Protein AF-A0A6C0JAN9-F1 (afdb_monomer_lite)

Organism: NCBI:txid1070528

pLDDT: mean 85.22, std 12.47, range [49.06, 97.44]

Radius of gyration: 17.82 Å; chains: 1; bounding box: 41×25×49 Å

Sequence (80 aa):
MSYLNSIFSPLGKEYCTIYYAIMVVSFVQFVVVVIGSLMHLFSSKKNMMQSLVGGVTVSSISFVEYILARLAYSICTKAL

Secondary structure (DSSP, 8-state):
--HHHHHTSPPPTHHHHHHHHHHHHHHHHHHHHHHHHHHHHHH-SS-HHHHHHHHHHHHHHHHHHHHHHHHHHHHHHH--

Structure (mmCIF, N/CA/C/O backbone):
data_AF-A0A6C0JAN9-F1
#
_entry.id   AF-A0A6C0JAN9-F1
#
loop_
_atom_site.group_PDB
_atom_site.id
_atom_site.type_symbol
_atom_site.label_atom_id
_atom_site.label_alt_id
_atom_site.label_comp_id
_atom_site.label_asym_id
_atom_site.label_entity_id
_atom_site.label_seq_id
_atom_site.pdbx_PDB_ins_code
_atom_site.Cartn_x
_atom_site.Cartn_y
_atom_site.Cartn_z
_atom_site.occupancy
_atom_site.B_iso_or_equiv
_atom_site.auth_seq_id
_atom_site.auth_comp_id
_atom_site.auth_asym_id
_atom_site.auth_atom_id
_atom_site.pdbx_PDB_model_num
ATOM 1 N N . MET A 1 1 ? 28.633 17.923 -14.915 1.00 49.06 1 MET A N 1
ATOM 2 C CA . MET A 1 1 ? 27.219 17.602 -15.220 1.00 49.06 1 MET A CA 1
ATOM 3 C C . MET A 1 1 ? 27.145 16.267 -15.965 1.00 49.06 1 MET A C 1
ATOM 5 O O . MET A 1 1 ? 27.061 16.275 -17.180 1.00 49.06 1 MET A O 1
ATOM 9 N N . SER A 1 2 ? 27.258 15.124 -15.275 1.00 60.12 2 SER A N 1
ATOM 10 C CA . SER A 1 2 ? 27.194 13.803 -15.949 1.00 60.12 2 SER A CA 1
ATOM 11 C C . SER A 1 2 ? 26.543 12.698 -15.100 1.00 60.12 2 SER A C 1
ATOM 13 O O . SER A 1 2 ? 25.890 11.813 -15.632 1.00 60.12 2 SER A O 1
ATOM 15 N N . TYR A 1 3 ? 26.604 12.792 -13.766 1.00 57.44 3 TYR A N 1
ATOM 16 C CA . TYR A 1 3 ? 26.007 11.789 -12.872 1.00 57.44 3 TYR A CA 1
ATOM 17 C C . TYR A 1 3 ? 24.471 11.822 -12.814 1.00 57.44 3 TYR A C 1
ATOM 19 O O . TYR A 1 3 ? 23.844 10.770 -12.740 1.00 57.44 3 TYR A O 1
ATOM 27 N N . LEU A 1 4 ? 23.852 13.006 -12.919 1.00 56.97 4 LEU A N 1
ATOM 28 C CA . LEU A 1 4 ? 22.387 13.142 -12.906 1.00 56.97 4 LEU A CA 1
ATOM 29 C C . LEU A 1 4 ? 21.735 12.418 -14.095 1.00 56.97 4 LEU A C 1
ATOM 31 O O . LEU A 1 4 ? 20.714 11.769 -13.923 1.00 56.97 4 LEU A O 1
ATOM 35 N N . ASN A 1 5 ? 22.362 12.438 -15.274 1.00 56.31 5 ASN A N 1
ATOM 36 C CA . ASN A 1 5 ? 21.824 11.769 -16.463 1.00 56.31 5 ASN A CA 1
ATOM 37 C C . ASN A 1 5 ? 21.923 10.239 -16.402 1.00 56.31 5 ASN A C 1
ATOM 39 O O . ASN A 1 5 ? 21.179 9.576 -17.107 1.0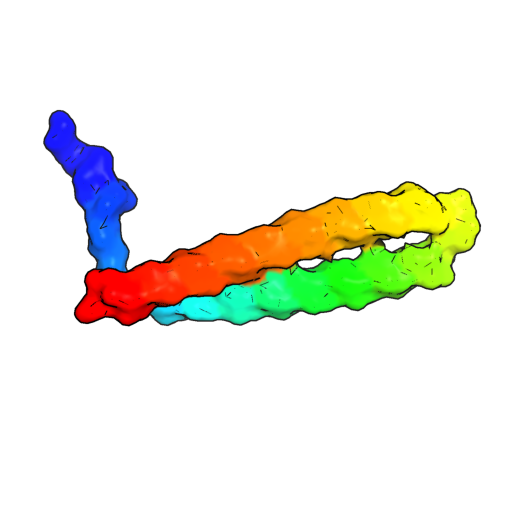0 56.31 5 ASN A O 1
ATOM 43 N N . SER A 1 6 ? 22.808 9.676 -15.571 1.00 61.41 6 SER A N 1
ATOM 44 C CA . SER A 1 6 ? 22.902 8.222 -15.376 1.00 61.41 6 SER A CA 1
ATOM 45 C C . SER A 1 6 ? 21.863 7.721 -14.364 1.00 61.41 6 SER A C 1
ATOM 47 O O . SER A 1 6 ? 21.241 6.685 -14.573 1.00 61.41 6 SER A O 1
ATOM 49 N N . ILE A 1 7 ? 21.610 8.499 -13.301 1.00 63.00 7 ILE A N 1
ATOM 50 C CA . ILE A 1 7 ? 20.616 8.175 -12.260 1.00 63.00 7 ILE A CA 1
ATOM 51 C C . ILE A 1 7 ? 19.180 8.385 -12.765 1.00 63.00 7 ILE A C 1
ATOM 53 O O . ILE A 1 7 ? 18.288 7.620 -12.409 1.00 63.00 7 ILE A O 1
ATOM 57 N N . PHE A 1 8 ? 18.958 9.397 -13.609 1.00 68.81 8 PHE A N 1
ATOM 58 C CA . PHE A 1 8 ? 17.662 9.675 -14.241 1.00 68.81 8 PHE A CA 1
ATOM 59 C C . PHE A 1 8 ? 17.580 9.176 -15.690 1.00 68.81 8 PHE A C 1
ATOM 61 O O . PHE A 1 8 ? 16.686 9.588 -16.430 1.00 68.81 8 PHE A O 1
ATOM 68 N N . SER A 1 9 ? 18.512 8.314 -16.113 1.00 66.44 9 SER A N 1
ATOM 69 C CA . SER A 1 9 ? 18.445 7.698 -17.438 1.00 66.44 9 SER A CA 1
ATOM 70 C C . SER A 1 9 ? 17.160 6.870 -17.542 1.00 66.44 9 SER A C 1
ATOM 72 O O . SER A 1 9 ? 16.804 6.204 -16.564 1.00 66.44 9 SER A O 1
ATOM 74 N N . PRO A 1 10 ? 16.444 6.884 -18.680 1.00 67.12 10 PRO A N 1
ATOM 75 C CA . PRO A 1 10 ? 15.269 6.044 -18.865 1.00 67.12 10 PRO A CA 1
ATOM 76 C C . PRO A 1 10 ? 15.623 4.580 -18.583 1.00 67.12 10 PRO A C 1
ATOM 78 O O . PRO A 1 10 ? 16.523 4.006 -19.198 1.00 67.12 10 PRO A O 1
ATOM 81 N N . LEU A 1 11 ? 14.927 3.993 -17.608 1.00 69.44 11 LEU A N 1
ATOM 82 C CA . LEU A 1 11 ? 15.119 2.602 -17.220 1.00 69.44 11 LEU A CA 1
ATOM 83 C C . LEU A 1 11 ? 14.803 1.682 -18.408 1.00 69.44 11 LEU A C 1
ATOM 85 O O . LEU A 1 11 ? 13.824 1.883 -19.128 1.00 69.44 11 LEU A O 1
ATOM 89 N N . GLY A 1 12 ? 15.638 0.660 -18.607 1.00 71.81 12 GLY A N 1
ATOM 90 C CA . GLY A 1 12 ? 15.436 -0.338 -19.658 1.00 71.81 12 GLY A CA 1
ATOM 91 C C . GLY A 1 12 ? 14.156 -1.163 -19.464 1.00 71.81 12 GLY A C 1
ATOM 92 O O . GLY A 1 12 ? 13.607 -1.236 -18.364 1.00 71.81 12 GLY A O 1
ATOM 93 N N . LYS A 1 13 ? 13.708 -1.848 -20.530 1.00 73.94 13 LYS A N 1
ATOM 94 C CA . LYS A 1 13 ? 12.469 -2.664 -20.553 1.00 73.94 13 LYS A CA 1
ATOM 95 C C . LYS A 1 13 ? 12.359 -3.652 -19.387 1.00 73.94 13 LYS A C 1
ATOM 97 O O . LYS A 1 13 ? 11.266 -3.909 -18.894 1.00 73.94 13 LYS A O 1
ATOM 102 N N . GLU A 1 14 ? 13.491 -4.191 -18.943 1.00 79.69 14 GLU A N 1
ATOM 103 C CA . GLU A 1 14 ? 13.573 -5.190 -17.871 1.00 79.69 14 GLU A CA 1
ATOM 104 C C . GLU A 1 14 ? 13.031 -4.668 -16.532 1.00 79.69 14 GLU A C 1
ATOM 106 O O . GLU A 1 14 ? 12.415 -5.415 -15.769 1.00 79.69 14 GLU A O 1
ATOM 111 N N . TYR A 1 15 ? 13.157 -3.363 -16.276 1.00 82.50 15 TYR A N 1
ATOM 112 C CA . TYR A 1 15 ? 12.632 -2.744 -15.063 1.00 82.50 15 TYR A CA 1
ATOM 113 C C . TYR A 1 15 ? 11.104 -2.637 -15.056 1.00 82.50 15 TYR A C 1
ATOM 115 O O . TYR A 1 15 ? 10.514 -2.550 -13.979 1.00 82.50 15 TYR A O 1
ATOM 123 N N . CYS A 1 16 ? 10.430 -2.711 -16.211 1.00 84.81 16 CYS A N 1
ATOM 124 C CA . CYS A 1 16 ? 8.965 -2.730 -16.239 1.00 84.81 16 CYS A CA 1
ATOM 125 C C . CYS A 1 16 ? 8.411 -3.978 -15.544 1.00 84.81 16 CYS A C 1
ATOM 127 O O . CYS A 1 16 ? 7.400 -3.895 -14.848 1.00 84.81 16 CYS A O 1
ATOM 129 N N . THR A 1 17 ? 9.092 -5.120 -15.665 1.00 87.94 17 THR A N 1
ATOM 130 C CA . THR A 1 17 ? 8.719 -6.355 -14.960 1.00 87.94 17 THR A CA 1
ATOM 131 C C . THR A 1 17 ? 8.896 -6.206 -13.449 1.00 87.94 17 THR A C 1
ATOM 133 O O . THR A 1 17 ? 8.061 -6.675 -12.677 1.00 87.94 17 THR A O 1
ATOM 136 N N . ILE A 1 18 ? 9.939 -5.492 -13.015 1.00 88.94 18 ILE A N 1
ATOM 137 C CA . ILE A 1 18 ? 10.166 -5.187 -11.596 1.00 88.94 18 ILE A CA 1
ATOM 138 C C . ILE A 1 18 ? 9.054 -4.272 -11.069 1.00 88.94 18 ILE A C 1
ATOM 140 O O . ILE A 1 18 ? 8.454 -4.576 -10.041 1.00 88.94 18 ILE A O 1
ATOM 144 N N . TYR A 1 19 ? 8.711 -3.199 -11.788 1.00 88.44 19 TYR A N 1
ATOM 145 C CA . TYR A 1 19 ? 7.604 -2.318 -11.401 1.00 88.44 19 TYR A CA 1
ATOM 146 C C . TYR A 1 19 ? 6.256 -3.037 -11.370 1.00 88.44 19 TYR A C 1
ATOM 148 O O . TYR A 1 19 ? 5.442 -2.762 -10.490 1.00 88.44 19 TYR A O 1
ATOM 156 N N . TYR A 1 20 ? 6.032 -3.988 -12.278 1.00 90.44 20 TYR A N 1
ATOM 157 C CA . TYR A 1 20 ? 4.856 -4.850 -12.232 1.00 90.44 20 TYR A CA 1
ATOM 158 C C . TYR A 1 20 ? 4.821 -5.691 -10.950 1.00 90.44 20 TYR A C 1
ATOM 160 O O . TYR A 1 20 ? 3.801 -5.716 -10.263 1.00 90.44 20 TYR A O 1
ATOM 168 N N . ALA A 1 21 ? 5.935 -6.334 -10.591 1.00 93.88 21 ALA A N 1
ATOM 169 C CA . ALA A 1 21 ? 6.027 -7.110 -9.358 1.00 93.88 21 ALA A CA 1
ATOM 170 C C . ALA A 1 21 ? 5.787 -6.233 -8.116 1.00 93.88 21 ALA A C 1
ATOM 172 O O . ALA A 1 21 ? 4.998 -6.613 -7.253 1.00 93.88 21 ALA A O 1
ATOM 173 N N . ILE A 1 22 ? 6.387 -5.037 -8.060 1.00 93.25 22 ILE A N 1
ATOM 174 C CA . ILE A 1 22 ? 6.169 -4.067 -6.973 1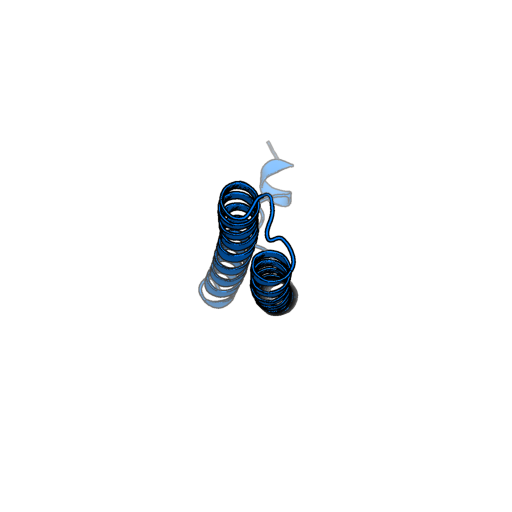.00 93.25 22 ILE A CA 1
ATOM 175 C C . ILE A 1 22 ? 4.692 -3.671 -6.897 1.00 93.25 22 ILE A C 1
ATOM 177 O O . ILE A 1 22 ? 4.108 -3.711 -5.822 1.00 93.25 22 ILE A O 1
ATOM 181 N N . MET A 1 23 ? 4.056 -3.361 -8.029 1.00 94.12 23 MET A N 1
ATOM 182 C CA . MET A 1 23 ? 2.630 -3.028 -8.073 1.00 94.12 23 MET A CA 1
ATOM 183 C C . MET A 1 23 ? 1.761 -4.152 -7.496 1.00 94.12 23 MET A C 1
ATOM 185 O O . MET A 1 23 ? 0.849 -3.877 -6.715 1.00 94.12 23 MET A O 1
ATOM 189 N N . VAL A 1 24 ? 2.034 -5.409 -7.860 1.00 96.44 24 VAL A N 1
ATOM 190 C CA . VAL A 1 24 ? 1.296 -6.568 -7.334 1.00 96.44 24 VAL A CA 1
ATOM 191 C C . VAL A 1 24 ? 1.527 -6.723 -5.830 1.00 96.44 24 VAL A C 1
ATOM 193 O O . VAL A 1 24 ? 0.567 -6.906 -5.084 1.00 96.44 24 VAL A O 1
ATOM 196 N N . VAL A 1 25 ? 2.772 -6.603 -5.366 1.00 96.62 25 VAL A N 1
ATOM 197 C CA . VAL A 1 25 ? 3.110 -6.711 -3.939 1.00 96.62 25 VAL A CA 1
ATOM 198 C C . VAL A 1 25 ? 2.451 -5.597 -3.124 1.00 96.62 25 VAL A C 1
ATOM 200 O O . VAL A 1 25 ? 1.787 -5.897 -2.133 1.00 96.62 25 VAL A O 1
ATOM 203 N N . SER A 1 26 ? 2.549 -4.335 -3.552 1.00 94.56 26 SER A N 1
ATOM 204 C CA . SER A 1 26 ? 1.911 -3.205 -2.863 1.00 94.56 26 SER A CA 1
ATOM 205 C C . SER A 1 26 ? 0.382 -3.335 -2.856 1.00 94.56 26 SER A C 1
ATOM 207 O O . SER A 1 26 ? -0.260 -2.962 -1.876 1.00 94.56 26 SER A O 1
ATOM 209 N N . PHE A 1 27 ? -0.220 -3.929 -3.895 1.00 95.31 27 PHE A N 1
ATOM 210 C CA . PHE A 1 27 ? -1.652 -4.241 -3.890 1.00 95.31 27 PHE A CA 1
ATOM 211 C C . PHE A 1 27 ? -2.016 -5.287 -2.828 1.00 95.31 27 PHE A C 1
ATOM 213 O O . PHE A 1 27 ? -2.955 -5.084 -2.058 1.00 95.31 27 PHE A O 1
ATOM 220 N N . VAL A 1 28 ? -1.266 -6.390 -2.750 1.00 97.44 28 VAL A N 1
ATOM 221 C CA . VAL A 1 28 ? -1.483 -7.427 -1.726 1.00 97.44 28 VAL A CA 1
ATOM 222 C C . VAL A 1 28 ? -1.300 -6.842 -0.325 1.00 97.44 28 VAL A C 1
ATOM 224 O O . VAL A 1 28 ? -2.141 -7.066 0.544 1.00 97.44 28 VAL A O 1
ATOM 227 N N . GLN A 1 29 ? -0.259 -6.034 -0.122 1.00 95.44 29 GLN A N 1
ATOM 228 C CA . GLN A 1 29 ? -0.003 -5.331 1.134 1.00 95.44 29 GLN A CA 1
ATOM 229 C C . GLN A 1 29 ? -1.184 -4.437 1.527 1.00 95.44 29 GLN A C 1
ATOM 231 O O . GLN A 1 29 ? -1.645 -4.493 2.666 1.00 95.44 29 GLN A O 1
ATOM 236 N N . PHE A 1 30 ? -1.719 -3.657 0.582 1.00 95.44 30 PHE A N 1
ATOM 237 C CA . PHE A 1 30 ? -2.905 -2.834 0.808 1.00 95.44 30 PHE A CA 1
ATOM 238 C C . PHE A 1 30 ? -4.106 -3.675 1.265 1.00 95.44 30 PHE A C 1
ATOM 240 O O . PHE A 1 30 ? -4.747 -3.331 2.258 1.00 95.44 30 PHE A O 1
ATOM 247 N N . VAL A 1 31 ? -4.378 -4.810 0.612 1.00 97.06 31 VAL A N 1
ATOM 248 C CA . VAL A 1 31 ? -5.474 -5.713 1.007 1.00 97.06 31 VAL A CA 1
ATOM 249 C C . VAL A 1 31 ? -5.272 -6.253 2.427 1.00 97.06 31 VAL A C 1
ATOM 251 O O . VAL A 1 31 ? -6.205 -6.223 3.232 1.00 97.06 31 VAL A O 1
ATOM 254 N N . VAL A 1 32 ? -4.060 -6.701 2.764 1.00 96.81 32 VAL A N 1
ATOM 255 C CA . VAL A 1 32 ? -3.730 -7.202 4.110 1.00 96.81 32 VAL A CA 1
ATOM 256 C C . VAL A 1 32 ? -3.922 -6.113 5.166 1.00 96.81 32 VAL A C 1
ATOM 258 O O . VAL A 1 32 ? -4.530 -6.369 6.206 1.00 96.81 32 VAL A O 1
ATOM 261 N N . VAL A 1 33 ? -3.464 -4.890 4.893 1.00 95.75 33 VAL A N 1
ATOM 262 C CA . VAL A 1 33 ? -3.620 -3.734 5.788 1.00 95.75 33 VAL A CA 1
ATOM 263 C C . VAL A 1 33 ? -5.090 -3.392 6.011 1.00 95.75 33 VAL A C 1
ATOM 265 O O . VAL A 1 33 ? -5.486 -3.147 7.153 1.00 95.75 33 VAL A O 1
ATOM 268 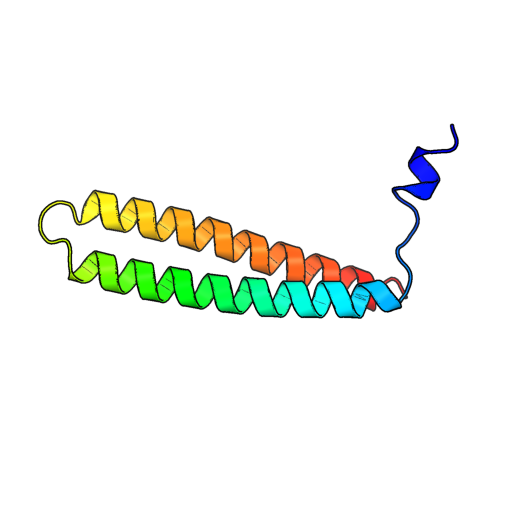N N . VAL A 1 34 ? -5.909 -3.402 4.958 1.00 95.44 34 VAL A N 1
ATOM 269 C CA . VAL A 1 34 ? -7.348 -3.127 5.067 1.00 95.44 34 VAL A CA 1
ATOM 270 C C . VAL A 1 34 ? -8.031 -4.191 5.923 1.00 95.44 34 VAL A C 1
ATOM 272 O O . VAL A 1 34 ? -8.741 -3.847 6.869 1.00 95.44 34 VAL A O 1
ATOM 275 N N . ILE A 1 35 ? -7.781 -5.476 5.656 1.00 96.06 35 ILE A N 1
ATOM 276 C CA . ILE A 1 35 ? -8.367 -6.579 6.434 1.00 96.06 35 ILE A CA 1
ATOM 277 C C . ILE A 1 35 ? -7.911 -6.503 7.896 1.00 96.06 35 ILE A C 1
ATOM 279 O O . ILE A 1 35 ? -8.744 -6.555 8.801 1.00 96.06 35 ILE A O 1
ATOM 283 N N . GLY A 1 36 ? -6.613 -6.312 8.142 1.00 93.88 36 GLY A N 1
ATOM 284 C CA . GLY A 1 36 ? -6.065 -6.175 9.492 1.00 93.88 36 GLY A CA 1
ATOM 285 C C . GLY A 1 36 ? -6.645 -4.977 10.247 1.00 93.88 36 GLY A C 1
ATOM 286 O O . GLY A 1 36 ? -7.008 -5.102 11.417 1.00 93.88 36 GLY A O 1
ATOM 287 N N . SER A 1 37 ? -6.819 -3.841 9.567 1.00 92.19 37 SER A N 1
ATOM 288 C CA . SER A 1 37 ? -7.442 -2.641 10.139 1.00 92.19 37 SER A CA 1
ATOM 289 C C . SER A 1 37 ? -8.903 -2.886 10.513 1.00 92.19 37 SER A C 1
ATOM 291 O O . SER A 1 37 ? -9.330 -2.493 11.599 1.00 92.19 37 SER A O 1
ATOM 293 N N . LEU A 1 38 ? -9.658 -3.583 9.658 1.00 91.62 38 LEU A N 1
ATOM 294 C CA . LEU A 1 38 ? -11.042 -3.968 9.941 1.00 91.62 38 LEU A CA 1
ATOM 295 C C . LEU A 1 38 ? -11.120 -4.919 11.140 1.00 91.62 38 LEU A C 1
ATOM 297 O O . LEU A 1 38 ? -11.892 -4.668 12.064 1.00 91.62 38 LEU A O 1
ATOM 301 N N . MET A 1 39 ? -10.291 -5.966 11.180 1.00 91.50 39 MET A N 1
ATOM 302 C CA . MET A 1 39 ? -10.242 -6.904 12.310 1.00 91.50 39 MET A CA 1
ATOM 303 C C . MET A 1 39 ? -9.909 -6.189 13.627 1.00 91.50 39 MET A C 1
ATOM 305 O O . MET A 1 39 ? -10.558 -6.425 14.649 1.00 91.50 39 MET A O 1
ATOM 309 N N . HIS A 1 40 ? -8.943 -5.270 13.598 1.00 88.62 40 HIS A N 1
ATOM 310 C CA . HIS A 1 40 ? -8.563 -4.476 14.763 1.00 88.62 40 HIS A CA 1
ATOM 311 C C . HIS A 1 40 ? -9.702 -3.554 15.233 1.00 88.62 40 HIS A C 1
ATOM 313 O O . HIS A 1 40 ? -9.917 -3.402 16.439 1.00 88.62 40 HIS A O 1
ATOM 319 N N . LEU A 1 41 ? -10.482 -3.000 14.298 1.00 87.50 41 LEU A N 1
ATOM 320 C CA . LEU A 1 41 ? -11.656 -2.181 14.602 1.00 87.50 41 LEU A CA 1
ATOM 321 C C . LEU A 1 41 ? -12.713 -2.960 15.400 1.00 87.50 41 LEU A C 1
ATOM 323 O O . LEU A 1 41 ? -13.247 -2.443 16.379 1.00 87.50 41 LEU A O 1
ATOM 327 N N . PHE A 1 42 ? -12.993 -4.207 15.008 1.00 85.56 42 PHE A N 1
ATOM 328 C CA . PHE A 1 42 ? -13.988 -5.049 15.684 1.00 85.56 42 PHE A CA 1
ATOM 329 C C . PHE A 1 42 ? -13.494 -5.608 17.027 1.00 85.56 42 PHE A C 1
ATOM 331 O O . PHE A 1 42 ? -14.306 -5.872 17.916 1.00 85.56 42 PHE A O 1
ATOM 338 N N . SER A 1 43 ? -12.178 -5.761 17.206 1.00 84.62 43 SER A N 1
ATOM 339 C CA . SER A 1 43 ? -11.600 -6.301 18.443 1.00 84.62 43 SER A CA 1
ATOM 340 C C . SER A 1 43 ? -11.396 -5.244 19.542 1.00 84.62 43 SER A C 1
ATOM 342 O O . SER A 1 43 ? -11.420 -5.580 20.728 1.00 84.62 43 SER A O 1
ATOM 344 N N . SER A 1 44 ? -11.211 -3.965 19.191 1.00 72.12 44 SER A N 1
ATOM 345 C CA . SER A 1 44 ? -10.910 -2.889 20.148 1.00 72.12 44 SER A CA 1
ATOM 346 C C . SER A 1 44 ? -12.154 -2.073 20.526 1.00 72.12 44 SER A C 1
ATOM 348 O O . SER A 1 44 ? -12.433 -1.016 19.963 1.00 72.12 44 SER A O 1
ATOM 350 N N . LYS A 1 45 ? -12.909 -2.529 21.537 1.00 69.62 45 LYS A N 1
ATOM 351 C CA . LYS A 1 45 ? -14.115 -1.815 22.015 1.00 69.62 45 LYS A CA 1
ATOM 352 C C . LYS A 1 45 ? -13.824 -0.511 22.770 1.00 69.62 45 LYS A C 1
ATOM 354 O O . LYS A 1 45 ? -14.703 0.338 22.860 1.00 69.62 45 LYS A O 1
ATOM 359 N N . LYS A 1 46 ? -12.620 -0.341 23.337 1.00 66.56 46 LYS A N 1
ATOM 360 C CA . LYS A 1 46 ? -12.302 0.799 24.222 1.00 66.56 46 LYS A CA 1
ATOM 361 C C . LYS A 1 46 ? -11.731 2.029 23.510 1.00 66.56 46 LYS A C 1
ATOM 363 O O . LYS A 1 46 ? -11.781 3.099 24.091 1.00 66.56 46 LYS A O 1
ATOM 368 N N . ASN A 1 47 ? -11.254 1.906 22.268 1.00 81.25 47 ASN A N 1
ATOM 369 C CA . ASN A 1 47 ? -10.648 3.009 21.507 1.00 81.25 47 ASN A CA 1
ATOM 370 C C . ASN A 1 47 ? -11.012 2.923 20.014 1.00 81.25 47 ASN A C 1
ATOM 372 O O . ASN A 1 47 ? -10.142 2.962 19.137 1.00 81.25 47 ASN A O 1
ATOM 376 N N . MET A 1 48 ? -12.306 2.767 19.718 1.00 85.06 48 MET A N 1
ATOM 377 C CA . MET A 1 48 ? -12.804 2.592 18.348 1.00 85.06 48 MET A CA 1
ATOM 378 C C . MET A 1 48 ? -12.419 3.769 17.444 1.00 85.06 48 MET A C 1
ATOM 380 O O . MET A 1 48 ? -11.952 3.551 16.333 1.00 85.06 48 MET A O 1
ATOM 384 N N . MET A 1 49 ? -12.542 5.010 17.930 1.00 86.25 49 MET A N 1
ATOM 385 C CA . MET A 1 49 ? -12.226 6.200 17.132 1.00 86.25 49 MET A CA 1
ATOM 386 C C . MET A 1 49 ? -10.735 6.283 16.774 1.00 86.25 49 MET A C 1
ATOM 388 O O . MET A 1 49 ? -10.395 6.535 15.623 1.00 86.25 49 MET A O 1
ATOM 392 N N . GLN A 1 50 ? -9.841 5.982 17.719 1.00 88.44 50 GLN A N 1
ATOM 393 C CA . GLN A 1 50 ? -8.400 5.928 17.455 1.00 88.44 50 GLN A CA 1
ATOM 394 C C . GLN A 1 50 ? -8.040 4.782 16.496 1.00 88.44 50 GLN A C 1
ATOM 396 O O . GLN A 1 50 ? -7.223 4.967 15.597 1.00 88.44 50 GLN A O 1
ATOM 401 N N . SER A 1 51 ? -8.684 3.619 16.647 1.00 88.12 51 SER A N 1
ATOM 402 C CA . SER A 1 51 ? -8.483 2.466 15.756 1.00 88.12 51 SER A CA 1
ATOM 403 C C . SER A 1 51 ? -8.974 2.754 14.335 1.00 88.12 51 SER A C 1
ATOM 405 O O . SER A 1 51 ? -8.318 2.365 13.374 1.00 88.12 51 SER A O 1
ATOM 407 N N . LEU A 1 52 ? -10.089 3.479 14.200 1.00 90.81 52 LEU A N 1
ATOM 408 C CA . LEU A 1 52 ? -10.634 3.912 12.916 1.00 90.81 52 LEU A CA 1
ATOM 409 C C . LEU A 1 52 ? -9.674 4.880 12.221 1.00 90.81 52 LEU A C 1
ATOM 411 O O . LEU A 1 52 ? -9.292 4.646 11.079 1.00 90.81 52 LEU 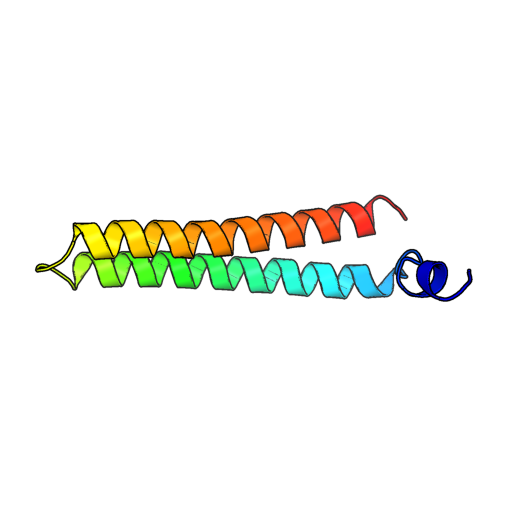A O 1
ATOM 415 N N . VAL A 1 53 ? -9.252 5.940 12.916 1.00 93.19 53 VAL A N 1
ATOM 416 C CA . VAL A 1 53 ? -8.341 6.950 12.356 1.00 93.19 53 VAL A CA 1
ATOM 417 C C . VAL A 1 53 ? -7.003 6.318 11.970 1.00 93.19 53 VAL A C 1
ATOM 419 O O . VAL A 1 53 ? -6.514 6.554 10.865 1.00 93.19 53 VAL A O 1
ATOM 422 N N . GLY A 1 54 ? -6.440 5.466 12.832 1.00 92.69 54 GLY A N 1
ATOM 423 C CA . GLY A 1 54 ? -5.213 4.724 12.538 1.00 92.69 54 GLY A CA 1
ATOM 424 C C . GLY A 1 54 ? -5.362 3.810 11.321 1.00 92.69 54 GLY A C 1
ATOM 425 O O . GLY A 1 54 ? -4.553 3.885 10.397 1.00 92.69 54 GLY A O 1
ATOM 426 N N . GLY A 1 55 ? -6.430 3.009 11.275 1.00 92.88 55 GLY A N 1
ATOM 427 C CA . GLY A 1 55 ? -6.706 2.094 10.167 1.00 92.88 55 GLY A CA 1
ATOM 428 C C . GLY A 1 55 ? -6.907 2.813 8.834 1.00 92.88 55 GLY A C 1
ATOM 429 O O . GLY A 1 55 ? -6.322 2.416 7.827 1.00 92.88 55 GLY A O 1
ATOM 430 N N . VAL A 1 56 ? -7.668 3.913 8.825 1.00 94.56 56 VAL A N 1
ATOM 431 C CA . VAL A 1 56 ? -7.866 4.753 7.632 1.00 94.56 56 VAL A CA 1
ATOM 432 C C . VAL A 1 56 ? -6.546 5.367 7.176 1.00 94.56 56 VAL A C 1
ATOM 434 O O . VAL A 1 56 ? -6.251 5.343 5.983 1.00 94.56 56 VAL A O 1
ATOM 437 N N . THR A 1 57 ? -5.729 5.870 8.103 1.00 95.50 57 THR A N 1
ATOM 438 C CA . THR A 1 57 ? -4.434 6.484 7.773 1.00 95.50 57 THR A CA 1
ATOM 439 C C . THR A 1 57 ? -3.495 5.471 7.125 1.00 95.50 57 THR A C 1
ATOM 441 O O . THR A 1 57 ? -3.007 5.708 6.022 1.00 95.50 57 THR A O 1
ATOM 444 N N . VAL A 1 58 ? -3.287 4.311 7.757 1.00 94.81 58 VAL A N 1
ATOM 445 C CA . VAL A 1 58 ? -2.374 3.277 7.240 1.00 94.81 58 VAL A CA 1
ATOM 446 C C . VAL A 1 58 ? -2.887 2.700 5.918 1.00 94.81 58 VAL A C 1
ATOM 448 O O . VAL A 1 58 ? -2.114 2.566 4.972 1.00 94.81 58 VAL A O 1
ATOM 451 N N . SER A 1 59 ? -4.196 2.455 5.801 1.00 94.00 59 SER A N 1
ATOM 452 C CA . SER A 1 59 ? -4.799 1.990 4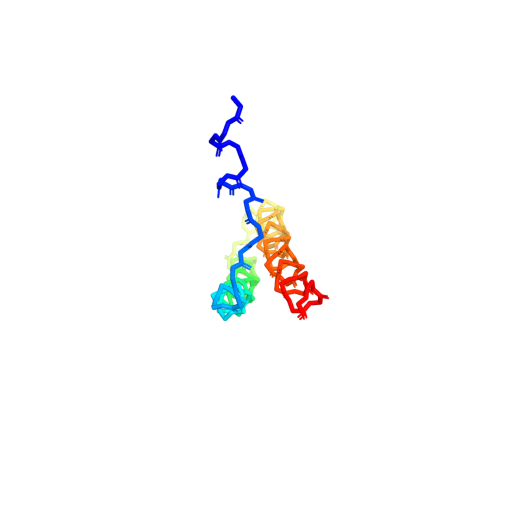.543 1.00 94.00 59 SER A CA 1
ATOM 453 C C . SER A 1 59 ? -4.636 3.014 3.416 1.00 94.00 59 SER A C 1
ATOM 455 O O . SER A 1 59 ? -4.350 2.635 2.283 1.00 94.00 59 SER A O 1
ATOM 457 N N . SER A 1 60 ? -4.766 4.311 3.717 1.00 95.12 60 SER A N 1
ATOM 458 C CA . SER A 1 60 ? -4.585 5.385 2.730 1.00 95.12 60 SER A CA 1
ATOM 459 C C . SER A 1 60 ? -3.142 5.459 2.233 1.00 95.12 60 SER A C 1
ATOM 461 O O . SER A 1 60 ? -2.920 5.609 1.034 1.00 95.12 60 SER A O 1
ATOM 463 N N . ILE A 1 61 ? -2.161 5.300 3.126 1.00 95.69 61 ILE A N 1
ATOM 464 C CA . ILE A 1 61 ? -0.735 5.276 2.762 1.00 95.69 61 ILE A CA 1
ATOM 465 C C . ILE A 1 61 ? -0.447 4.100 1.820 1.00 95.69 61 ILE A C 1
ATOM 467 O O . ILE A 1 61 ? 0.102 4.308 0.738 1.00 95.69 61 ILE A O 1
ATOM 471 N N . SER A 1 62 ? -0.873 2.884 2.179 1.00 94.56 62 SER A N 1
ATOM 472 C CA . SER A 1 62 ? -0.677 1.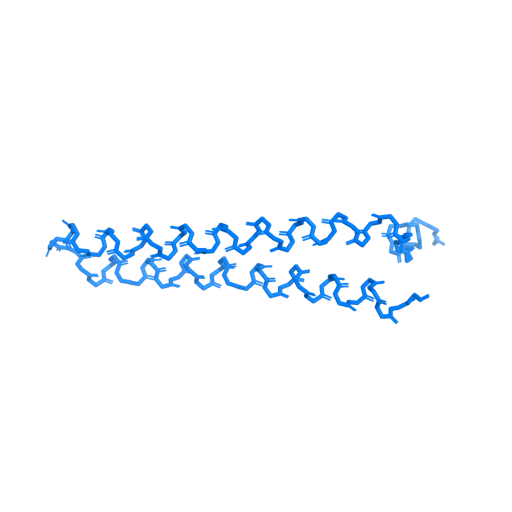699 1.329 1.00 94.56 62 SER A CA 1
ATOM 473 C C . SER A 1 62 ? -1.430 1.795 -0.002 1.00 94.56 62 SER A C 1
ATOM 475 O O . SER A 1 62 ? -0.949 1.313 -1.026 1.00 94.56 62 SER A O 1
ATOM 477 N N . PHE A 1 63 ? -2.590 2.458 -0.025 1.00 94.75 63 PHE A N 1
ATOM 478 C CA . PHE A 1 63 ? -3.316 2.722 -1.266 1.00 94.75 63 PHE A CA 1
ATOM 479 C C . PHE A 1 63 ? -2.546 3.669 -2.193 1.00 94.75 63 PHE A C 1
ATOM 481 O O . PHE A 1 63 ? -2.419 3.397 -3.388 1.00 94.75 63 PHE A O 1
ATOM 488 N N . VAL A 1 64 ? -2.003 4.764 -1.653 1.00 96.62 64 VAL A N 1
ATOM 489 C CA . VAL A 1 64 ? -1.172 5.703 -2.422 1.00 96.62 64 VAL A CA 1
ATOM 490 C C . VAL A 1 64 ? 0.059 4.992 -2.977 1.00 96.62 64 VAL A C 1
ATOM 492 O O . VAL A 1 64 ? 0.370 5.160 -4.154 1.00 96.62 64 VAL A O 1
ATOM 495 N N . GLU A 1 65 ? 0.714 4.148 -2.180 1.00 95.44 65 GLU A N 1
ATOM 496 C CA . GLU A 1 65 ? 1.853 3.339 -2.625 1.00 95.44 65 GLU A CA 1
ATOM 497 C C . GLU A 1 65 ? 1.495 2.446 -3.825 1.00 95.44 65 GLU A C 1
ATOM 499 O O . GLU A 1 65 ? 2.192 2.464 -4.842 1.00 95.44 65 GLU A O 1
ATOM 504 N N . TYR A 1 66 ? 0.361 1.738 -3.765 1.00 94.69 66 TYR A N 1
ATOM 505 C CA . TYR A 1 66 ? -0.143 0.946 -4.890 1.00 94.69 66 TYR A CA 1
ATOM 506 C C . TYR A 1 66 ? -0.389 1.798 -6.146 1.00 94.69 66 TYR A C 1
ATOM 508 O O . TYR A 1 66 ? -0.000 1.405 -7.251 1.00 94.69 66 TYR A O 1
ATOM 516 N N . ILE A 1 67 ? -1.007 2.975 -6.000 1.00 95.69 67 ILE A N 1
ATOM 517 C CA . ILE A 1 67 ? -1.264 3.878 -7.130 1.00 95.69 67 ILE A CA 1
ATOM 518 C C . ILE A 1 67 ? 0.046 4.369 -7.751 1.00 95.69 67 ILE A C 1
ATOM 520 O O . ILE A 1 67 ? 0.161 4.381 -8.978 1.00 95.69 67 ILE A O 1
ATOM 524 N N . LEU A 1 68 ? 1.040 4.726 -6.935 1.00 94.38 68 LEU A N 1
ATOM 525 C CA . LEU A 1 68 ? 2.358 5.141 -7.415 1.00 94.38 68 LEU A CA 1
ATOM 526 C C . LEU A 1 68 ? 3.068 4.004 -8.159 1.00 94.38 68 LEU A C 1
ATOM 528 O O . LEU A 1 68 ? 3.588 4.227 -9.254 1.00 94.38 68 LEU A O 1
ATOM 532 N N . ALA A 1 69 ? 3.028 2.780 -7.630 1.00 92.75 69 ALA A N 1
ATOM 533 C CA . ALA A 1 69 ? 3.598 1.609 -8.294 1.00 92.75 69 ALA A CA 1
ATOM 534 C C . ALA A 1 69 ? 2.897 1.304 -9.634 1.00 92.75 69 ALA A C 1
ATOM 536 O O . ALA A 1 69 ? 3.557 1.046 -10.645 1.00 92.75 69 ALA A O 1
ATOM 537 N N . ARG A 1 70 ? 1.561 1.411 -9.682 1.00 91.50 70 ARG A N 1
ATOM 538 C CA . ARG A 1 70 ? 0.778 1.256 -10.919 1.00 91.50 70 ARG A CA 1
ATOM 539 C C . ARG A 1 70 ? 1.105 2.341 -11.942 1.00 91.50 70 ARG A C 1
ATOM 541 O O . ARG A 1 70 ? 1.202 2.049 -13.135 1.00 91.50 70 ARG A O 1
ATOM 548 N N . LEU A 1 71 ? 1.268 3.584 -11.494 1.00 91.88 71 LEU A N 1
ATOM 549 C CA . LEU A 1 71 ? 1.643 4.697 -12.360 1.00 91.88 71 LEU A CA 1
ATOM 550 C C . LEU A 1 71 ? 3.043 4.477 -12.943 1.00 91.88 71 LEU A C 1
ATOM 552 O O . LEU A 1 71 ? 3.209 4.598 -14.154 1.00 91.88 71 LEU A O 1
ATOM 556 N N . ALA A 1 72 ? 4.013 4.077 -12.117 1.00 89.00 72 ALA A N 1
ATOM 557 C CA . ALA A 1 72 ? 5.372 3.760 -12.556 1.00 89.00 72 ALA A CA 1
ATOM 558 C C . ALA A 1 72 ? 5.382 2.647 -13.616 1.00 89.00 72 ALA A C 1
ATOM 560 O O . ALA A 1 72 ? 5.993 2.803 -14.674 1.00 89.00 72 ALA A O 1
ATOM 561 N N . TYR A 1 73 ? 4.625 1.567 -13.393 1.00 88.75 73 TYR A N 1
ATOM 562 C CA . TYR A 1 73 ? 4.460 0.506 -14.387 1.00 88.75 73 TYR A CA 1
ATOM 563 C C . TYR A 1 73 ? 3.800 1.007 -15.684 1.00 88.75 73 TYR A C 1
ATOM 565 O O . TYR A 1 73 ? 4.265 0.698 -16.785 1.00 88.75 73 TYR A O 1
ATOM 573 N N . SER A 1 74 ? 2.743 1.822 -15.582 1.00 87.12 74 SER A N 1
ATOM 574 C CA . SER A 1 74 ? 2.070 2.383 -16.760 1.00 87.12 74 SER A CA 1
ATOM 575 C C . SER A 1 74 ? 2.960 3.342 -17.549 1.00 87.12 74 SER A C 1
ATOM 577 O O . SER A 1 74 ? 2.803 3.423 -18.764 1.00 87.12 74 SER A O 1
ATOM 579 N N . ILE A 1 75 ? 3.848 4.089 -16.894 1.00 86.62 75 ILE A N 1
ATOM 580 C CA . ILE A 1 75 ? 4.817 4.956 -17.573 1.00 86.62 75 ILE A CA 1
ATOM 581 C C . ILE A 1 75 ? 5.861 4.087 -18.271 1.00 86.62 75 ILE A C 1
ATOM 583 O O . ILE A 1 75 ? 6.103 4.279 -19.458 1.00 86.62 75 ILE A O 1
ATOM 587 N N . CYS A 1 76 ? 6.408 3.085 -17.575 1.00 85.00 76 CYS A N 1
ATOM 588 C CA . CYS A 1 76 ? 7.419 2.180 -18.124 1.00 85.00 76 CYS A CA 1
ATOM 589 C C . CYS A 1 76 ? 6.929 1.453 -19.386 1.00 85.00 76 CYS A C 1
ATOM 591 O O . CYS A 1 76 ? 7.658 1.330 -20.361 1.00 85.00 76 CYS A O 1
ATOM 593 N N . THR A 1 77 ? 5.669 1.014 -19.394 1.00 83.69 77 THR A N 1
ATOM 594 C CA . THR A 1 77 ? 5.069 0.315 -20.543 1.00 83.69 77 THR A CA 1
ATOM 595 C C . THR A 1 77 ? 4.656 1.233 -21.692 1.00 83.69 77 THR A C 1
ATOM 597 O O . THR A 1 77 ? 4.596 0.765 -22.823 1.00 83.69 77 THR A O 1
ATOM 600 N N . LYS A 1 78 ? 4.359 2.514 -21.430 1.00 78.88 78 LYS A N 1
ATOM 601 C CA . LYS A 1 78 ? 3.945 3.485 -22.461 1.00 78.88 78 LYS A CA 1
ATOM 602 C C . LYS A 1 78 ? 5.092 4.308 -23.048 1.00 78.88 78 LYS A C 1
ATOM 604 O O . LYS A 1 78 ? 4.935 4.846 -24.136 1.00 78.88 78 LYS A O 1
ATOM 609 N N . ALA A 1 79 ? 6.203 4.456 -22.331 1.00 69.12 79 ALA A N 1
ATOM 610 C CA . ALA A 1 79 ? 7.375 5.222 -22.768 1.00 69.12 79 ALA A CA 1
ATOM 611 C C . ALA A 1 79 ? 8.280 4.452 -23.753 1.00 69.12 79 ALA A C 1
ATOM 613 O O . ALA A 1 79 ? 9.411 4.866 -24.002 1.00 69.12 79 ALA A O 1
ATOM 614 N N . LEU A 1 80 ? 7.809 3.315 -24.261 1.00 56.47 80 LEU A N 1
ATOM 615 C CA . LEU A 1 80 ? 8.605 2.219 -24.791 1.00 56.47 80 LEU A CA 1
ATOM 616 C C . LEU A 1 80 ? 8.048 1.690 -26.112 1.00 56.47 80 LEU A C 1
ATOM 618 O O . LEU A 1 80 ? 8.859 1.132 -26.888 1.00 56.47 80 LEU A O 1
#

Foldseek 3Di:
DPVVCVVPPQDDLVCLVVLVVQLVVLVVVLVVLLVVLVVQLVVDPPPNVVSVVVSVVVSVVSVVSNVVSVVVSVCSVVVD